Protein AF-A0A933IB24-F1 (afdb_monomer)

pLDDT: mean 70.35, std 18.36, range [33.91, 90.69]

Radius of gyration: 19.16 Å; Cα contacts (8 Å, |Δi|>4): 77; chains: 1; bounding box: 24×66×41 Å

Secondary structure (DSSP, 8-state):
-HHHHHHHHHHHS-HHHHHHHHHHHHHHHHHHTT----SS-PPPHHHHHHHHHHTTSS-HHHHHHHHHHHHTTTTTT----------S-----------------

Solvent-accessible surface area (backbone atoms only — not comparable to full-atom values): 6765 Å² total; per-residue (Å²): 109,80,66,57,59,54,49,47,37,58,74,65,42,56,67,71,54,32,48,40,53,52,55,36,46,54,47,46,35,31,50,76,69,74,46,83,81,75,93,70,93,70,57,49,71,68,56,49,37,54,48,33,39,74,70,67,59,33,52,73,68,55,32,52,52,52,49,53,45,52,74,69,54,66,52,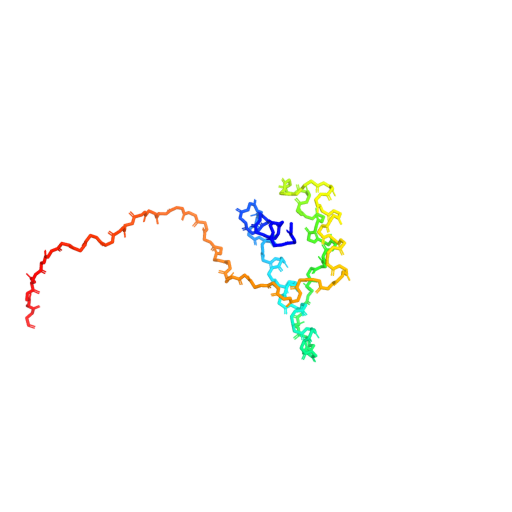53,79,67,84,76,77,86,80,74,85,64,87,76,91,81,81,93,75,81,83,74,93,67,89,77,94,76,86,87,134

Sequence (105 aa):
MPHEFLKRIIEQASDSLAESVYLRMLMDRRAARGQLHLRGTVPTWEDIVTRAVKEATLTREEATRLLAEARNGRFAGVTFGRVRASGRQAETRTPDRAGGRWHVP

Mean pr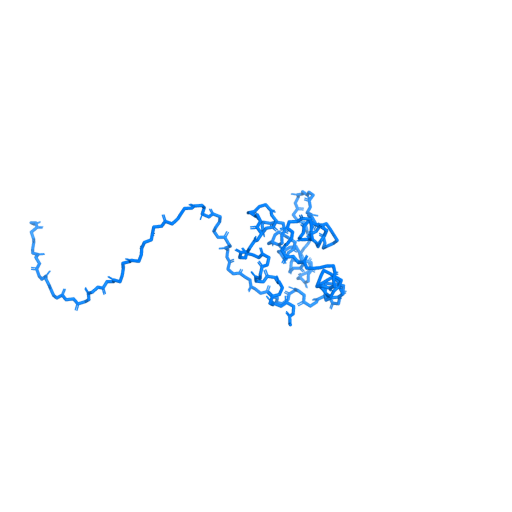edicted aligned error: 13.03 Å

Structure (mmCIF, N/CA/C/O backbone):
data_AF-A0A933IB24-F1
#
_entry.id   AF-A0A933IB24-F1
#
loop_
_atom_site.group_PDB
_atom_site.id
_atom_site.type_symbol
_atom_site.label_atom_id
_atom_site.label_alt_id
_atom_site.label_comp_id
_atom_site.label_asym_id
_atom_site.label_entity_id
_atom_site.label_seq_id
_atom_site.pdbx_PDB_ins_code
_atom_site.Cartn_x
_atom_site.Cartn_y
_atom_site.Cartn_z
_atom_site.occupancy
_atom_site.B_iso_or_equiv
_atom_site.auth_seq_id
_atom_site.auth_comp_id
_atom_site.auth_asym_id
_atom_site.auth_atom_id
_atom_site.pdbx_PDB_model_num
ATOM 1 N N . MET A 1 1 ? 11.098 3.799 9.970 1.00 60.81 1 MET A N 1
ATOM 2 C CA . MET A 1 1 ? 11.712 3.236 8.741 1.00 60.81 1 MET A CA 1
ATOM 3 C C . MET A 1 1 ? 10.612 2.653 7.845 1.00 60.81 1 MET A C 1
ATOM 5 O O . MET A 1 1 ? 9.696 2.057 8.394 1.00 60.81 1 MET A O 1
ATOM 9 N N . PRO A 1 2 ? 10.652 2.780 6.503 1.00 63.62 2 PRO A N 1
ATOM 10 C CA . PRO A 1 2 ? 9.578 2.329 5.595 1.00 63.62 2 PRO A CA 1
ATOM 11 C C . PRO A 1 2 ? 9.132 0.865 5.784 1.00 63.62 2 PRO A C 1
ATOM 13 O O . PRO A 1 2 ? 7.971 0.528 5.557 1.00 63.62 2 PRO A O 1
ATOM 16 N N . HIS A 1 3 ? 10.037 0.001 6.251 1.00 69.19 3 HIS A N 1
ATOM 17 C CA . HIS A 1 3 ? 9.749 -1.403 6.537 1.00 69.19 3 HIS A CA 1
ATOM 18 C C . HIS A 1 3 ? 8.812 -1.614 7.742 1.00 69.19 3 HIS A C 1
ATOM 20 O O . HIS A 1 3 ? 8.072 -2.592 7.755 1.00 69.19 3 HIS A O 1
ATOM 26 N N . GLU A 1 4 ? 8.814 -0.721 8.737 1.00 76.50 4 GLU A N 1
ATOM 27 C CA . GLU A 1 4 ? 8.008 -0.867 9.963 1.00 76.50 4 GLU A CA 1
ATOM 28 C C . GLU A 1 4 ? 6.524 -0.640 9.679 1.00 76.50 4 GLU A C 1
ATOM 30 O O . GLU A 1 4 ? 5.674 -1.388 10.156 1.00 76.50 4 GLU A O 1
ATOM 35 N N . PHE A 1 5 ? 6.216 0.352 8.840 1.00 73.88 5 PHE A N 1
ATOM 36 C CA . PHE A 1 5 ? 4.847 0.627 8.411 1.00 73.88 5 PHE A CA 1
ATOM 37 C C . PHE A 1 5 ? 4.291 -0.514 7.562 1.00 73.88 5 PHE A C 1
ATOM 39 O O . PHE A 1 5 ? 3.179 -0.971 7.800 1.00 73.88 5 PHE A O 1
ATOM 46 N N . LEU A 1 6 ? 5.082 -1.027 6.617 1.00 74.12 6 LEU A N 1
ATOM 47 C CA . LEU A 1 6 ? 4.667 -2.152 5.780 1.00 74.12 6 LEU A CA 1
ATOM 48 C C . LEU A 1 6 ? 4.470 -3.436 6.591 1.00 74.12 6 LEU A C 1
ATOM 50 O O . LEU A 1 6 ? 3.504 -4.155 6.353 1.00 74.12 6 LEU A O 1
ATOM 54 N N . LYS A 1 7 ? 5.327 -3.691 7.586 1.00 80.56 7 LYS A N 1
ATOM 55 C CA . LYS A 1 7 ? 5.156 -4.812 8.514 1.00 80.56 7 LYS A CA 1
ATOM 56 C C . LYS A 1 7 ? 3.855 -4.690 9.315 1.00 80.56 7 LYS A C 1
ATOM 58 O O . LYS A 1 7 ? 3.089 -5.645 9.344 1.00 80.56 7 LYS A O 1
ATOM 63 N N . ARG A 1 8 ? 3.558 -3.515 9.886 1.00 76.25 8 ARG A N 1
ATOM 64 C CA . ARG A 1 8 ? 2.294 -3.279 10.610 1.00 76.25 8 ARG A CA 1
ATOM 65 C C . ARG A 1 8 ? 1.069 -3.469 9.725 1.00 76.25 8 ARG A C 1
ATOM 67 O O . ARG A 1 8 ? 0.119 -4.103 10.162 1.00 76.25 8 ARG A O 1
ATOM 74 N N . ILE A 1 9 ? 1.097 -2.978 8.484 1.00 75.06 9 ILE A N 1
ATOM 75 C CA . ILE A 1 9 ? -0.008 -3.200 7.541 1.00 75.06 9 ILE A CA 1
ATOM 76 C C . ILE A 1 9 ? -0.186 -4.697 7.278 1.00 75.06 9 ILE A C 1
ATOM 78 O O . ILE A 1 9 ? -1.299 -5.190 7.328 1.00 75.06 9 ILE A O 1
ATOM 82 N N . ILE A 1 10 ? 0.896 -5.442 7.065 1.00 73.94 10 ILE A N 1
ATOM 83 C CA . ILE A 1 10 ? 0.818 -6.892 6.844 1.00 73.94 10 ILE A CA 1
ATOM 84 C C . ILE A 1 10 ? 0.274 -7.647 8.072 1.00 73.94 10 ILE A C 1
ATOM 86 O O . ILE A 1 10 ? -0.422 -8.641 7.903 1.00 73.94 10 ILE A O 1
ATOM 90 N N . GLU A 1 11 ? 0.589 -7.202 9.289 1.00 77.69 11 GLU A N 1
ATOM 91 C CA . GLU A 1 11 ? 0.205 -7.892 10.531 1.00 77.69 11 GLU A CA 1
ATOM 92 C C . GLU A 1 11 ? -1.187 -7.510 11.058 1.00 77.69 11 GLU A C 1
ATOM 94 O O . GLU A 1 11 ? -1.815 -8.314 11.744 1.00 77.69 11 GLU A O 1
ATOM 99 N N . GLN A 1 12 ? -1.654 -6.288 10.791 1.00 78.12 12 GLN A N 1
ATOM 100 C CA . GLN A 1 12 ? -2.849 -5.714 11.427 1.00 78.12 12 GLN A CA 1
ATOM 101 C C . GLN A 1 12 ? -3.968 -5.357 10.443 1.00 78.12 12 GLN A C 1
ATOM 103 O O . GLN A 1 12 ? -5.085 -5.085 10.881 1.00 78.12 12 GLN A O 1
ATOM 108 N N . ALA A 1 13 ? -3.691 -5.310 9.139 1.00 78.81 13 ALA A N 1
ATOM 109 C CA . ALA A 1 13 ? -4.716 -5.009 8.149 1.00 78.81 13 ALA A CA 1
ATOM 110 C C . ALA A 1 13 ? -5.568 -6.230 7.794 1.00 78.81 13 ALA A C 1
ATOM 112 O O . ALA A 1 13 ? -5.219 -7.373 8.087 1.00 78.81 13 ALA A O 1
ATOM 113 N N . SER A 1 14 ? -6.668 -5.985 7.081 1.00 82.81 14 SER A N 1
ATOM 114 C CA . SER A 1 14 ? -7.386 -7.057 6.400 1.00 82.81 14 SER A CA 1
ATOM 115 C C . SER A 1 14 ? -6.487 -7.795 5.397 1.00 82.81 14 SER A C 1
ATOM 117 O O . SER A 1 14 ? -5.612 -7.196 4.762 1.00 82.81 14 SER A O 1
ATOM 119 N N . ASP A 1 15 ? -6.777 -9.079 5.164 1.00 83.56 15 ASP A N 1
ATOM 120 C CA . ASP A 1 15 ? -6.094 -9.893 4.145 1.00 83.56 15 ASP A CA 1
ATOM 121 C C . ASP A 1 15 ? -6.096 -9.202 2.767 1.00 83.56 15 ASP A C 1
ATOM 123 O O . ASP A 1 15 ? -5.104 -9.232 2.040 1.00 83.56 15 ASP A O 1
ATOM 127 N N . SER A 1 16 ? -7.185 -8.496 2.436 1.00 85.31 16 SER A N 1
ATOM 128 C CA . SER A 1 16 ? -7.330 -7.770 1.168 1.00 85.31 16 SER A CA 1
ATOM 129 C C . SER A 1 16 ? -6.389 -6.564 1.034 1.00 85.31 16 SER A C 1
ATOM 131 O O . SER A 1 16 ? -5.927 -6.238 -0.066 1.00 85.31 16 SER A O 1
ATOM 133 N N . LEU A 1 17 ? -6.083 -5.885 2.144 1.00 86.00 17 LEU A N 1
ATOM 134 C CA . LEU A 1 17 ? -5.144 -4.768 2.169 1.00 86.00 17 LEU A CA 1
ATOM 135 C C . LEU A 1 17 ? -3.697 -5.284 2.171 1.00 86.00 17 LEU A C 1
ATOM 137 O O . LEU A 1 17 ? -2.866 -4.756 1.430 1.00 86.00 17 LEU A O 1
ATOM 141 N N . ALA A 1 18 ? -3.412 -6.367 2.897 1.00 85.00 18 ALA A N 1
ATOM 142 C CA . ALA A 1 18 ? -2.116 -7.043 2.837 1.00 85.00 18 ALA A CA 1
ATOM 143 C C . ALA A 1 18 ? -1.797 -7.557 1.416 1.00 85.00 18 ALA A C 1
ATOM 145 O O . ALA A 1 18 ? -0.686 -7.360 0.914 1.00 85.00 18 ALA A O 1
ATOM 146 N N . GLU A 1 19 ? -2.780 -8.140 0.723 1.00 85.88 19 GLU A N 1
ATOM 147 C CA . GLU A 1 19 ? -2.654 -8.557 -0.678 1.00 85.88 19 GLU A CA 1
ATOM 148 C C . GLU A 1 19 ? -2.387 -7.364 -1.610 1.00 85.88 19 GLU A C 1
ATOM 150 O O . GLU A 1 19 ? -1.492 -7.424 -2.456 1.00 85.88 19 GLU A O 1
ATOM 155 N N . SER A 1 20 ? -3.100 -6.250 -1.413 1.00 87.94 20 SER A N 1
ATOM 156 C CA . SER A 1 20 ? -2.908 -5.017 -2.190 1.00 87.94 20 SER A CA 1
ATOM 157 C C . SER A 1 20 ? -1.474 -4.485 -2.072 1.00 87.94 20 SER A C 1
ATOM 159 O O . SER A 1 20 ? -0.849 -4.152 -3.082 1.00 87.94 20 SER A O 1
ATOM 161 N N . VAL A 1 21 ? -0.921 -4.467 -0.852 1.00 86.62 21 VAL A N 1
ATOM 162 C CA . VAL A 1 21 ? 0.481 -4.099 -0.593 1.00 86.62 21 VAL A CA 1
ATOM 163 C C . VAL A 1 21 ? 1.436 -5.051 -1.307 1.00 86.62 21 VAL A C 1
ATOM 165 O O . VAL A 1 21 ? 2.352 -4.606 -2.001 1.00 86.62 21 VAL A O 1
ATOM 168 N N . TYR A 1 22 ? 1.219 -6.361 -1.179 1.00 84.12 22 TYR A N 1
ATOM 169 C CA . TYR A 1 22 ? 2.076 -7.365 -1.804 1.00 84.12 22 TYR A CA 1
ATOM 170 C C . TYR A 1 22 ? 2.113 -7.230 -3.334 1.00 84.12 22 TYR A C 1
ATOM 172 O O . TYR A 1 22 ? 3.196 -7.205 -3.929 1.00 84.12 22 TYR A O 1
ATOM 180 N N . LEU A 1 23 ? 0.946 -7.105 -3.974 1.00 85.25 23 LEU A N 1
ATOM 181 C CA . LEU A 1 23 ? 0.836 -6.942 -5.425 1.00 85.25 23 LEU A CA 1
ATOM 182 C C . LEU A 1 23 ? 1.530 -5.666 -5.900 1.00 85.25 23 LEU A C 1
ATOM 184 O O . LEU A 1 23 ? 2.254 -5.697 -6.901 1.00 85.25 23 LEU A O 1
ATOM 188 N N . ARG A 1 24 ? 1.369 -4.560 -5.164 1.00 87.31 24 ARG A N 1
ATOM 189 C CA . ARG A 1 24 ? 2.021 -3.300 -5.516 1.00 87.31 24 ARG A CA 1
ATOM 190 C C . ARG A 1 24 ? 3.540 -3.389 -5.412 1.00 87.31 24 ARG A C 1
ATOM 192 O O . ARG A 1 24 ? 4.241 -3.01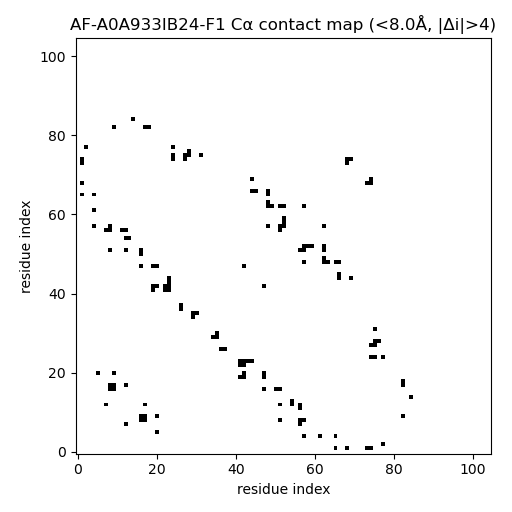1 -6.347 1.00 87.31 24 ARG A O 1
ATOM 199 N N . MET A 1 25 ? 4.059 -3.973 -4.337 1.00 84.06 25 MET A N 1
ATOM 200 C CA . MET A 1 25 ? 5.498 -4.186 -4.183 1.00 84.06 25 MET A CA 1
ATOM 201 C C . MET A 1 25 ? 6.080 -5.101 -5.262 1.00 84.06 25 MET A C 1
ATOM 203 O O . MET A 1 25 ? 7.182 -4.864 -5.759 1.00 84.06 25 MET A O 1
ATOM 207 N N . LEU A 1 26 ? 5.353 -6.155 -5.640 1.00 83.81 26 LEU A N 1
ATOM 208 C CA . LEU A 1 26 ? 5.759 -7.031 -6.734 1.00 83.81 26 LEU A CA 1
ATOM 209 C C . LEU A 1 26 ? 5.834 -6.264 -8.061 1.00 83.81 26 LEU A C 1
ATOM 211 O O . LEU A 1 26 ? 6.760 -6.498 -8.840 1.00 83.81 26 LEU A O 1
ATOM 215 N N . MET A 1 27 ? 4.900 -5.340 -8.303 1.00 83.81 27 MET A N 1
ATOM 216 C CA . MET A 1 27 ? 4.944 -4.468 -9.475 1.00 83.81 27 MET A CA 1
ATOM 217 C C . MET A 1 27 ? 6.123 -3.513 -9.462 1.00 83.81 27 MET A C 1
ATOM 219 O O . MET A 1 27 ? 6.851 -3.472 -10.450 1.00 83.81 27 MET A O 1
ATOM 223 N N . ASP A 1 28 ? 6.367 -2.821 -8.353 1.00 82.44 28 ASP A N 1
ATOM 224 C CA . ASP A 1 28 ? 7.485 -1.881 -8.250 1.00 82.44 28 ASP A CA 1
ATOM 225 C C . ASP A 1 28 ? 8.833 -2.591 -8.479 1.00 82.44 28 ASP A C 1
ATOM 227 O O . ASP A 1 28 ? 9.699 -2.077 -9.186 1.00 82.44 28 ASP A O 1
ATOM 231 N N . ARG A 1 29 ? 8.999 -3.824 -7.973 1.00 81.38 29 ARG A N 1
ATOM 232 C CA . ARG A 1 29 ? 10.203 -4.638 -8.232 1.00 81.38 29 ARG A CA 1
ATOM 233 C C . ARG A 1 29 ? 10.360 -5.029 -9.696 1.00 81.38 29 ARG A C 1
ATOM 235 O O . ARG A 1 29 ? 11.478 -5.049 -10.205 1.00 81.38 29 ARG A O 1
ATOM 242 N N . ARG A 1 30 ? 9.266 -5.399 -10.363 1.00 81.94 30 ARG A N 1
ATOM 243 C CA . ARG A 1 30 ? 9.297 -5.754 -11.788 1.00 81.94 30 ARG A CA 1
ATOM 244 C C . ARG A 1 30 ? 9.604 -4.528 -12.641 1.00 81.94 30 ARG A C 1
ATOM 246 O O . ARG A 1 30 ? 10.499 -4.601 -13.477 1.00 81.94 30 ARG A O 1
ATOM 253 N N . ALA A 1 31 ? 8.967 -3.396 -12.345 1.00 80.38 31 ALA A N 1
ATOM 254 C CA . ALA A 1 31 ? 9.243 -2.116 -12.986 1.00 80.38 31 ALA A CA 1
ATOM 255 C C . ALA A 1 31 ? 10.716 -1.703 -12.819 1.00 80.38 31 ALA A C 1
ATOM 257 O O . ALA A 1 31 ? 11.368 -1.372 -13.804 1.00 80.38 31 ALA A O 1
ATOM 258 N N . ALA A 1 32 ? 11.280 -1.831 -11.611 1.00 81.31 32 ALA A N 1
ATOM 259 C CA . ALA A 1 32 ? 12.697 -1.561 -11.352 1.00 81.31 32 ALA A CA 1
ATOM 260 C C . ALA A 1 32 ? 13.655 -2.477 -12.141 1.00 81.31 32 ALA A C 1
ATOM 262 O O . ALA A 1 32 ? 14.789 -2.099 -12.414 1.00 81.31 32 ALA A O 1
ATOM 263 N N . ARG A 1 33 ? 13.205 -3.677 -12.529 1.00 83.69 33 ARG A N 1
ATOM 264 C CA . ARG A 1 33 ? 13.949 -4.624 -13.380 1.00 83.69 33 ARG A CA 1
ATOM 265 C C . ARG A 1 33 ? 13.662 -4.451 -14.876 1.00 83.69 33 ARG A C 1
ATOM 267 O O . ARG A 1 33 ? 14.061 -5.305 -15.662 1.00 83.69 33 ARG A O 1
ATOM 274 N N . GLY A 1 34 ? 12.936 -3.404 -15.275 1.00 81.75 34 GLY A N 1
ATOM 275 C CA . GLY A 1 34 ? 12.526 -3.180 -16.666 1.00 81.75 34 GLY A CA 1
ATOM 276 C C . GLY A 1 34 ? 11.497 -4.194 -17.186 1.00 81.75 34 GLY A C 1
ATOM 277 O O . GLY A 1 34 ? 11.268 -4.285 -18.387 1.00 81.75 34 GLY A O 1
ATOM 278 N N . GLN A 1 35 ? 10.874 -4.973 -16.298 1.00 79.88 35 GLN A N 1
ATOM 279 C CA . GLN A 1 35 ? 9.862 -5.967 -16.641 1.00 79.88 35 GLN A CA 1
ATOM 280 C C . GLN A 1 35 ? 8.477 -5.340 -16.475 1.00 79.88 35 GLN A C 1
ATOM 282 O O . GLN A 1 35 ? 8.010 -5.141 -15.354 1.00 79.88 35 GLN A O 1
ATOM 287 N N . LEU A 1 36 ? 7.800 -5.026 -17.580 1.00 70.69 36 LEU A N 1
ATOM 288 C CA . LEU A 1 36 ? 6.436 -4.498 -17.536 1.00 70.69 36 LEU A CA 1
ATOM 289 C C . LEU A 1 36 ? 5.378 -5.595 -17.730 1.00 70.69 36 LEU A C 1
ATOM 291 O O . LEU A 1 36 ? 5.497 -6.446 -18.611 1.00 70.69 36 LEU A O 1
ATOM 295 N N . HIS A 1 37 ? 4.315 -5.455 -16.924 1.00 57.34 37 HIS A N 1
ATOM 296 C CA . HIS A 1 37 ? 2.978 -6.070 -16.969 1.00 57.34 37 HIS A CA 1
ATOM 297 C C . HIS A 1 37 ? 2.707 -7.278 -16.046 1.00 57.34 37 HIS A C 1
ATOM 299 O O . HIS A 1 37 ? 3.039 -8.427 -16.332 1.00 57.34 37 HIS A O 1
ATOM 305 N N . LEU A 1 38 ? 1.963 -7.026 -14.962 1.00 55.66 38 LEU A N 1
ATOM 306 C CA . LEU A 1 38 ? 0.863 -7.912 -14.569 1.00 55.66 38 LEU A CA 1
ATOM 307 C C . LEU A 1 38 ? -0.374 -7.429 -15.338 1.00 55.66 38 LEU A C 1
ATOM 309 O O . LEU A 1 38 ? -0.631 -6.229 -15.388 1.00 55.66 38 LEU A O 1
ATOM 313 N N . ARG A 1 39 ? -1.132 -8.340 -15.956 1.00 57.91 39 ARG A N 1
ATOM 314 C CA . ARG A 1 39 ? -2.473 -8.012 -16.459 1.00 57.91 39 ARG A CA 1
ATOM 315 C C . ARG A 1 39 ? -3.401 -7.848 -15.253 1.00 57.91 39 ARG A C 1
ATOM 317 O O . ARG A 1 39 ? -3.570 -8.805 -14.504 1.00 57.91 39 ARG A O 1
ATOM 324 N N . GLY A 1 40 ? -3.982 -6.662 -15.076 1.00 63.84 40 GLY A N 1
ATOM 325 C CA . GLY A 1 40 ? -4.971 -6.377 -14.031 1.00 63.84 40 GLY A CA 1
ATOM 326 C C . GLY A 1 40 ? -4.814 -4.989 -13.408 1.00 63.84 40 GLY A C 1
ATOM 327 O O . GLY A 1 40 ? -3.768 -4.352 -13.531 1.00 63.84 40 GLY A O 1
ATOM 328 N N . THR A 1 41 ? -5.864 -4.524 -12.733 1.00 75.81 41 THR A N 1
ATOM 329 C CA . THR A 1 41 ? -5.860 -3.266 -11.979 1.00 75.81 41 THR A CA 1
ATOM 330 C C . THR A 1 41 ? -5.085 -3.475 -10.679 1.00 75.81 41 THR A C 1
ATOM 332 O O . THR A 1 41 ? -5.594 -4.085 -9.742 1.00 75.81 41 THR A O 1
ATOM 335 N N . VAL A 1 42 ? -3.830 -3.023 -10.625 1.00 80.00 42 VAL A N 1
ATOM 336 C CA . VAL A 1 42 ? -3.029 -3.082 -9.394 1.00 80.00 42 VAL A CA 1
ATOM 337 C C . VAL A 1 42 ? -3.287 -1.817 -8.572 1.00 80.00 42 VAL A C 1
ATOM 339 O O . VAL A 1 42 ? -3.173 -0.725 -9.133 1.00 80.00 42 VAL A O 1
ATOM 342 N N . PRO A 1 43 ? -3.592 -1.930 -7.265 1.00 85.25 43 PRO A N 1
ATOM 343 C CA . PRO A 1 43 ? -3.792 -0.774 -6.396 1.00 85.25 43 PRO A CA 1
ATOM 344 C C . PRO A 1 43 ? -2.601 0.187 -6.425 1.00 85.25 43 PRO A C 1
ATOM 346 O O . PRO A 1 43 ? -1.437 -0.232 -6.468 1.00 85.25 43 PRO A O 1
ATOM 349 N N . THR A 1 44 ? -2.876 1.488 -6.396 1.00 88.31 44 THR A N 1
ATOM 350 C CA . THR A 1 44 ? -1.830 2.504 -6.237 1.00 88.31 44 THR A CA 1
ATOM 351 C C . THR A 1 44 ? -1.363 2.595 -4.785 1.00 88.31 44 THR A C 1
ATOM 353 O O . THR A 1 44 ? -2.033 2.113 -3.868 1.00 88.31 44 THR A O 1
ATOM 356 N N . TRP A 1 45 ? -0.204 3.219 -4.551 1.00 87.56 45 TRP A N 1
ATOM 357 C CA . TRP A 1 45 ? 0.232 3.506 -3.182 1.00 87.56 45 TRP A CA 1
ATOM 358 C C . TRP A 1 45 ? -0.747 4.450 -2.476 1.00 87.56 45 TRP A C 1
ATOM 360 O O . TRP A 1 45 ? -1.000 4.262 -1.289 1.00 87.56 45 TRP A O 1
ATOM 370 N N . GLU A 1 46 ? -1.352 5.390 -3.207 1.00 89.00 46 GLU A N 1
ATOM 371 C CA . GLU A 1 46 ? -2.439 6.255 -2.748 1.00 89.00 46 GLU A CA 1
ATOM 372 C C . GLU A 1 46 ? -3.679 5.457 -2.293 1.00 89.00 46 GLU A C 1
ATOM 374 O O . GLU A 1 46 ? -4.219 5.716 -1.212 1.00 89.00 46 GLU A O 1
ATOM 379 N N . ASP A 1 47 ? -4.104 4.447 -3.060 1.00 90.19 47 ASP A N 1
ATOM 380 C CA . ASP A 1 47 ? -5.239 3.587 -2.689 1.00 90.19 47 ASP A CA 1
ATOM 381 C C . ASP A 1 47 ? -4.944 2.788 -1.414 1.00 90.19 47 ASP A C 1
ATOM 383 O O . ASP A 1 47 ? -5.787 2.682 -0.517 1.00 90.19 47 ASP A O 1
ATOM 387 N N . ILE A 1 48 ? -3.723 2.255 -1.318 1.00 89.50 48 ILE A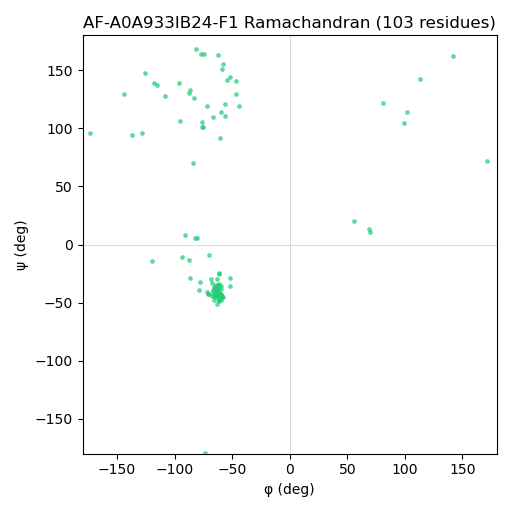 N 1
ATOM 388 C CA . ILE A 1 48 ? -3.251 1.459 -0.182 1.00 89.50 48 ILE A CA 1
ATOM 389 C C . ILE A 1 48 ? -3.227 2.298 1.097 1.00 89.50 48 ILE A C 1
ATOM 391 O O . ILE A 1 48 ? -3.804 1.881 2.100 1.00 89.50 48 ILE A O 1
ATOM 395 N N . VAL A 1 49 ? -2.608 3.486 1.083 1.00 90.06 49 VAL A N 1
ATOM 396 C CA . VAL A 1 49 ? -2.556 4.347 2.281 1.00 90.06 49 VAL A CA 1
ATOM 397 C C . VAL A 1 49 ? -3.948 4.822 2.688 1.00 90.06 49 VAL A C 1
ATOM 399 O O . VAL A 1 49 ? -4.258 4.871 3.876 1.00 90.06 49 VAL A O 1
ATOM 402 N N . THR A 1 50 ? -4.819 5.104 1.715 1.00 90.69 50 THR A N 1
ATOM 403 C CA . THR A 1 50 ? -6.206 5.503 1.979 1.00 90.69 50 THR A CA 1
ATOM 404 C C . THR A 1 50 ? -6.980 4.386 2.672 1.00 90.69 50 THR A C 1
ATOM 406 O O . THR A 1 50 ? -7.692 4.646 3.644 1.00 90.69 50 THR A O 1
ATOM 409 N N . ARG A 1 51 ? -6.837 3.135 2.214 1.00 89.62 51 ARG A N 1
ATOM 410 C CA . ARG A 1 51 ? -7.445 1.972 2.879 1.00 89.62 51 ARG A CA 1
ATOM 411 C C . ARG A 1 51 ? -6.832 1.714 4.252 1.00 89.62 51 ARG A C 1
ATOM 413 O O . ARG A 1 51 ? -7.585 1.495 5.189 1.00 89.62 51 ARG A O 1
ATOM 420 N N . ALA A 1 52 ? -5.516 1.838 4.405 1.00 87.94 52 ALA A N 1
ATOM 421 C CA . ALA A 1 52 ? -4.844 1.645 5.691 1.00 87.94 52 ALA A CA 1
ATOM 422 C C . ALA A 1 52 ? -5.298 2.646 6.769 1.00 87.94 52 ALA A C 1
ATOM 424 O O . ALA A 1 52 ? -5.409 2.279 7.936 1.00 87.94 52 ALA A O 1
ATOM 425 N N . VAL A 1 53 ? -5.613 3.889 6.387 1.00 90.62 53 VAL A N 1
ATOM 426 C CA . VAL A 1 53 ? -6.229 4.869 7.299 1.00 90.62 53 VAL A CA 1
ATOM 427 C C . VAL A 1 53 ? -7.682 4.505 7.608 1.00 90.62 53 VAL A C 1
ATOM 429 O O . VAL A 1 53 ? -8.101 4.599 8.759 1.00 90.62 53 VAL A O 1
ATOM 432 N N . LYS A 1 54 ? -8.461 4.075 6.605 1.00 90.31 54 LYS A N 1
ATOM 433 C CA . LYS A 1 54 ? -9.861 3.648 6.800 1.00 90.31 54 LYS A CA 1
ATOM 434 C C . LYS A 1 54 ? -9.982 2.426 7.715 1.00 90.31 54 LYS A C 1
ATOM 436 O O . LYS A 1 54 ? -10.918 2.360 8.499 1.00 90.31 54 LYS A O 1
ATOM 441 N N . GLU A 1 55 ? -9.036 1.495 7.629 1.00 89.06 55 GLU A N 1
ATOM 442 C CA . GLU A 1 55 ? -8.947 0.298 8.478 1.00 89.06 55 GLU A CA 1
ATOM 443 C C . GLU A 1 55 ? -8.285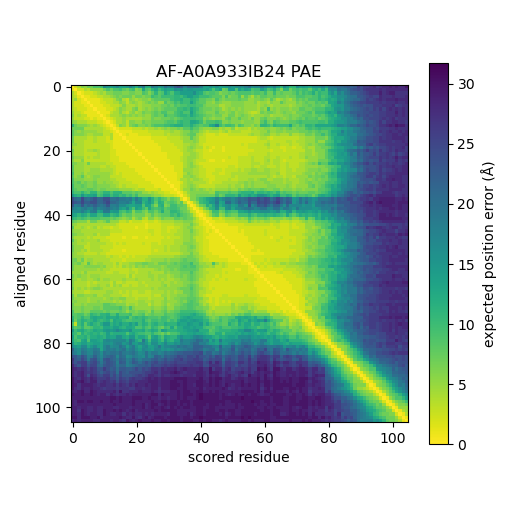 0.584 9.842 1.00 89.06 55 GLU A C 1
ATOM 445 O O . GLU A 1 55 ? -8.055 -0.340 10.616 1.00 89.06 55 GLU A O 1
ATOM 450 N N . ALA A 1 56 ? -7.977 1.852 10.153 1.00 86.56 56 ALA A N 1
ATOM 451 C CA . ALA A 1 56 ? -7.295 2.285 11.379 1.00 86.56 56 ALA A CA 1
ATOM 452 C C . ALA A 1 56 ? -5.933 1.601 11.629 1.00 86.56 56 ALA A C 1
ATOM 454 O O . ALA A 1 56 ? -5.416 1.608 12.745 1.00 86.56 56 ALA A O 1
ATOM 455 N N . THR A 1 57 ? -5.320 1.043 10.583 1.00 84.38 57 THR A N 1
ATOM 456 C CA . THR A 1 57 ? -4.001 0.404 10.646 1.00 84.38 57 THR A CA 1
ATOM 457 C C . THR A 1 57 ? -2.871 1.435 10.675 1.00 84.38 57 THR A C 1
ATOM 459 O O . THR A 1 57 ? -1.833 1.207 11.300 1.00 84.38 57 THR A O 1
ATOM 462 N N . LEU A 1 58 ? -3.082 2.581 10.016 1.00 85.81 58 LEU A N 1
ATOM 463 C CA . LEU A 1 58 ? -2.182 3.735 10.017 1.00 85.81 58 LEU A CA 1
ATOM 464 C C . LEU A 1 58 ? -2.910 5.012 10.437 1.00 85.81 58 LEU A C 1
ATOM 466 O O . LEU A 1 58 ? -4.068 5.234 10.078 1.00 85.81 58 LEU A O 1
ATOM 470 N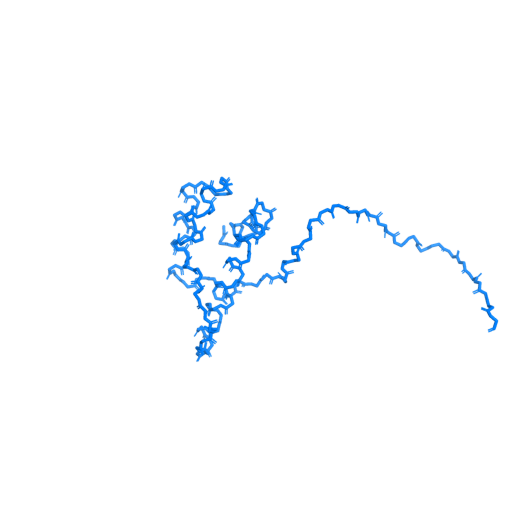 N . THR A 1 59 ? -2.193 5.915 11.100 1.00 89.25 59 THR A N 1
ATOM 471 C CA . THR A 1 59 ? -2.642 7.305 11.243 1.00 89.25 59 THR A CA 1
ATOM 472 C C . THR A 1 59 ? -2.465 8.072 9.927 1.00 89.25 59 THR A C 1
ATOM 474 O O . THR A 1 59 ? -1.721 7.666 9.030 1.00 89.25 59 THR A O 1
ATOM 477 N N . ARG A 1 60 ? -3.116 9.236 9.796 1.00 86.25 60 ARG A N 1
ATOM 478 C CA . ARG A 1 60 ? -2.945 10.112 8.616 1.00 86.25 60 ARG A CA 1
ATOM 479 C C . ARG A 1 60 ? -1.493 10.570 8.425 1.00 86.25 60 ARG A C 1
ATOM 481 O O . ARG A 1 60 ? -1.022 10.696 7.295 1.00 86.25 60 ARG A O 1
ATOM 488 N N . GLU A 1 61 ? -0.781 10.803 9.521 1.00 87.81 61 GLU A N 1
ATOM 489 C CA . GLU A 1 61 ? 0.623 11.222 9.507 1.00 87.81 61 GLU A CA 1
ATOM 490 C C . GLU A 1 61 ? 1.534 10.079 9.049 1.00 87.81 61 GLU A C 1
ATOM 492 O O . GLU A 1 61 ? 2.419 10.283 8.217 1.00 87.81 61 GLU A O 1
ATOM 497 N N . GLU A 1 62 ? 1.279 8.859 9.529 1.00 86.31 62 GLU A N 1
ATOM 498 C CA . GLU A 1 62 ? 1.984 7.652 9.091 1.00 86.31 62 GLU A CA 1
ATOM 499 C C . GLU A 1 62 ? 1.730 7.363 7.606 1.00 86.31 62 GLU A C 1
ATOM 501 O O . GLU A 1 62 ? 2.671 7.093 6.862 1.00 86.31 62 GLU A O 1
ATOM 506 N N . ALA A 1 63 ? 0.484 7.503 7.149 1.00 86.44 63 ALA A N 1
ATOM 507 C CA . ALA A 1 63 ? 0.105 7.364 5.746 1.00 86.44 63 ALA A CA 1
ATOM 508 C C . ALA A 1 63 ? 0.829 8.373 4.841 1.00 86.44 63 ALA A C 1
ATOM 510 O O . ALA A 1 63 ? 1.352 8.004 3.790 1.00 86.44 63 ALA A O 1
ATOM 511 N N . THR A 1 64 ? 0.926 9.633 5.274 1.00 86.69 64 THR A N 1
ATOM 512 C CA . THR A 1 64 ? 1.656 10.680 4.539 1.00 86.69 64 THR A CA 1
ATOM 513 C C . THR A 1 64 ? 3.148 10.354 4.442 1.00 86.69 64 THR A C 1
ATOM 515 O O . THR A 1 64 ? 3.742 10.482 3.369 1.00 86.69 64 THR A O 1
ATOM 518 N N . ARG A 1 65 ? 3.757 9.872 5.535 1.00 86.38 65 ARG A N 1
ATOM 519 C CA . ARG A 1 65 ? 5.163 9.437 5.538 1.00 86.38 65 ARG A CA 1
ATOM 520 C C . ARG A 1 65 ? 5.383 8.232 4.625 1.00 86.38 65 ARG A C 1
ATOM 522 O O . ARG A 1 65 ? 6.332 8.236 3.847 1.00 86.38 65 ARG A O 1
ATOM 529 N N . LEU A 1 66 ? 4.500 7.231 4.673 1.00 83.88 66 LEU A N 1
ATOM 530 C CA . LEU A 1 66 ? 4.587 6.052 3.808 1.00 83.88 66 LEU A CA 1
ATOM 531 C C . LEU A 1 66 ? 4.483 6.438 2.325 1.00 83.88 66 LEU A C 1
ATOM 533 O O . LEU A 1 66 ? 5.259 5.945 1.507 1.00 83.88 66 LEU A O 1
ATOM 537 N N . LEU A 1 67 ? 3.581 7.361 1.984 1.00 84.81 67 LEU A N 1
ATOM 538 C CA . LEU A 1 67 ? 3.414 7.842 0.614 1.00 84.81 67 LEU A CA 1
ATOM 539 C C . LEU A 1 67 ? 4.639 8.626 0.115 1.00 84.81 67 LEU A C 1
ATOM 541 O O . LEU A 1 67 ? 5.048 8.468 -1.035 1.00 84.81 67 LEU A O 1
ATOM 545 N N . ALA A 1 68 ? 5.260 9.438 0.975 1.00 84.44 68 ALA A N 1
ATOM 546 C CA . ALA A 1 68 ? 6.502 10.134 0.642 1.00 84.44 68 ALA A CA 1
ATOM 547 C C . ALA A 1 68 ? 7.648 9.146 0.350 1.00 84.44 68 ALA A C 1
ATOM 549 O O . ALA A 1 68 ? 8.379 9.306 -0.626 1.00 84.44 68 ALA A O 1
ATOM 550 N N . GLU A 1 69 ? 7.772 8.082 1.145 1.00 81.88 69 GLU A N 1
ATOM 551 C CA . GLU A 1 69 ? 8.757 7.015 0.923 1.00 81.88 69 GLU A CA 1
ATOM 552 C C . GLU A 1 69 ? 8.485 6.225 -0.375 1.00 81.88 69 GLU A C 1
ATOM 554 O O . GLU A 1 69 ? 9.432 5.891 -1.094 1.00 81.88 69 GLU A O 1
ATOM 559 N N . ALA A 1 70 ? 7.210 5.994 -0.727 1.00 80.06 70 ALA A N 1
ATOM 560 C CA . ALA A 1 70 ? 6.816 5.348 -1.989 1.00 80.06 70 ALA A CA 1
ATOM 561 C C . ALA A 1 70 ? 7.270 6.143 -3.205 1.00 80.06 70 ALA A C 1
ATOM 563 O O . ALA A 1 70 ? 7.855 5.58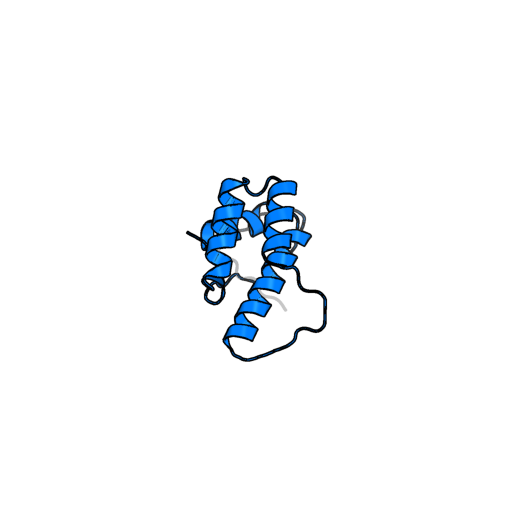5 -4.134 1.00 80.06 70 ALA A O 1
ATOM 564 N N . ARG A 1 71 ? 7.029 7.455 -3.183 1.00 77.00 71 ARG A N 1
ATOM 565 C CA . ARG A 1 71 ? 7.407 8.361 -4.274 1.00 77.00 71 ARG A CA 1
ATOM 566 C C . ARG A 1 71 ? 8.915 8.425 -4.483 1.00 77.00 71 ARG A C 1
ATOM 568 O O . ARG A 1 71 ? 9.365 8.571 -5.611 1.00 77.00 71 ARG A O 1
ATOM 575 N N . ASN A 1 72 ? 9.687 8.224 -3.418 1.00 76.88 72 ASN A N 1
ATOM 576 C CA . ASN A 1 72 ? 11.147 8.169 -3.468 1.00 76.88 72 ASN A CA 1
ATOM 577 C C . ASN A 1 72 ? 11.697 6.804 -3.932 1.00 76.88 72 ASN A C 1
ATOM 579 O O . ASN A 1 72 ? 12.905 6.581 -3.864 1.00 76.88 72 ASN A O 1
ATOM 583 N N . GLY A 1 73 ? 10.841 5.865 -4.354 1.00 66.06 73 GLY A N 1
ATOM 584 C CA . GLY A 1 73 ? 11.253 4.568 -4.899 1.00 66.06 73 GLY A CA 1
ATOM 585 C C . GLY A 1 73 ? 11.865 3.607 -3.874 1.00 66.06 73 GLY A C 1
ATOM 586 O O . GLY A 1 73 ? 12.398 2.561 -4.248 1.00 66.06 73 GLY A O 1
ATOM 587 N N . ARG A 1 74 ? 11.778 3.910 -2.569 1.00 67.88 74 ARG A N 1
ATOM 588 C CA . ARG A 1 74 ? 12.468 3.135 -1.520 1.00 67.88 74 ARG A CA 1
ATOM 589 C C . ARG A 1 74 ? 11.891 1.733 -1.294 1.00 67.88 74 ARG A C 1
ATOM 591 O O . ARG A 1 74 ? 12.507 0.924 -0.604 1.00 67.88 74 ARG A O 1
ATOM 598 N N . PHE A 1 75 ? 10.748 1.405 -1.898 1.00 66.19 75 PHE A N 1
ATOM 599 C CA . PHE A 1 75 ? 10.100 0.096 -1.753 1.00 66.19 75 PHE A CA 1
ATOM 600 C C . PHE A 1 75 ? 10.575 -0.974 -2.738 1.00 66.19 75 PHE A C 1
ATOM 602 O O . PHE A 1 75 ? 10.355 -2.160 -2.483 1.00 66.19 75 PHE A O 1
ATOM 609 N N . ALA A 1 76 ? 11.299 -0.603 -3.799 1.00 59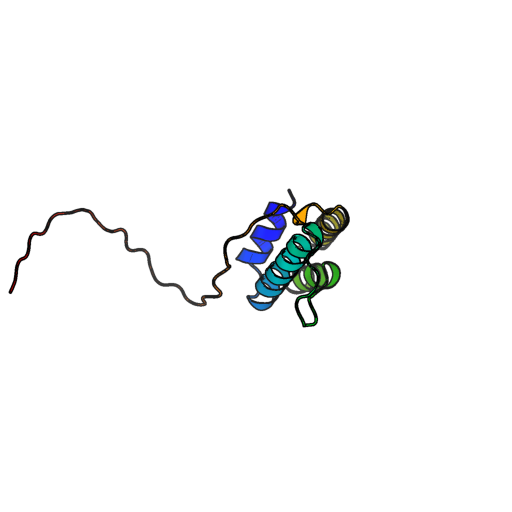.84 76 ALA A N 1
ATOM 610 C CA . ALA A 1 76 ? 11.822 -1.565 -4.772 1.00 59.84 76 ALA A CA 1
ATOM 611 C C . ALA A 1 76 ? 12.805 -2.583 -4.151 1.00 59.84 76 ALA A C 1
ATOM 613 O O . ALA A 1 76 ? 12.942 -3.697 -4.652 1.00 59.84 76 ALA A O 1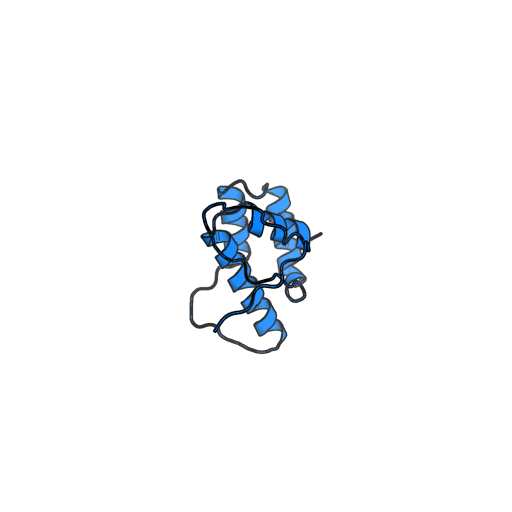
ATOM 614 N N . GLY A 1 77 ? 13.461 -2.235 -3.037 1.00 56.28 77 GLY A N 1
ATOM 615 C CA . GLY A 1 77 ? 14.396 -3.115 -2.326 1.00 56.28 77 GLY A CA 1
ATOM 616 C C . GLY A 1 77 ? 13.788 -3.935 -1.183 1.00 56.28 77 GLY A C 1
ATOM 617 O O . GLY A 1 77 ? 14.442 -4.836 -0.664 1.00 56.28 77 GLY A O 1
ATOM 618 N N . VAL A 1 78 ? 12.551 -3.652 -0.764 1.00 60.00 78 VAL A N 1
ATOM 619 C CA . VAL A 1 78 ? 11.972 -4.282 0.432 1.00 60.00 78 VAL A CA 1
ATOM 620 C C . VAL A 1 78 ? 11.402 -5.652 0.068 1.00 60.00 78 VAL A C 1
ATOM 622 O O . VAL A 1 78 ? 10.579 -5.760 -0.842 1.00 60.00 78 VAL A O 1
ATOM 625 N N . THR A 1 79 ? 11.819 -6.704 0.777 1.00 54.06 79 THR A N 1
ATOM 626 C CA . THR A 1 79 ? 11.329 -8.080 0.609 1.00 54.06 79 THR A CA 1
ATOM 627 C C . THR A 1 79 ? 10.463 -8.496 1.794 1.00 54.06 79 THR A C 1
ATOM 629 O O . THR A 1 79 ? 10.869 -8.383 2.942 1.00 54.06 79 THR A O 1
ATOM 632 N N . PHE A 1 80 ? 9.261 -8.993 1.506 1.00 54.09 80 PHE A N 1
ATOM 633 C CA . PHE A 1 80 ? 8.421 -9.692 2.477 1.00 54.09 80 PHE A CA 1
ATOM 634 C C . PHE A 1 80 ? 8.223 -11.119 1.985 1.00 54.09 80 PHE A C 1
ATOM 636 O O . PHE A 1 80 ? 8.043 -11.343 0.781 1.00 54.09 80 PHE A O 1
ATOM 643 N N . GLY A 1 81 ? 8.278 -12.078 2.910 1.00 47.53 81 GLY A N 1
ATOM 644 C CA . GLY A 1 81 ? 7.826 -13.440 2.647 1.00 47.53 81 GLY A CA 1
ATOM 645 C C . GLY A 1 81 ? 6.359 -13.435 2.214 1.00 47.53 81 GLY A C 1
ATOM 646 O O . GLY A 1 81 ? 5.619 -12.498 2.511 1.00 47.53 81 GLY A O 1
ATOM 647 N N . ARG A 1 82 ? 5.938 -14.461 1.469 1.00 45.41 82 ARG A N 1
ATOM 648 C CA . ARG A 1 82 ? 4.543 -14.623 1.038 1.00 45.41 82 ARG A CA 1
ATOM 649 C C . ARG A 1 82 ? 3.654 -14.619 2.290 1.00 45.41 82 ARG A C 1
ATOM 651 O O . ARG A 1 82 ? 3.739 -15.548 3.089 1.00 45.41 82 ARG A O 1
ATOM 658 N N . VAL A 1 83 ? 2.854 -13.569 2.471 1.00 48.38 83 VAL A N 1
ATOM 659 C CA . VAL A 1 83 ? 1.897 -13.473 3.578 1.00 48.38 83 VAL A CA 1
ATOM 660 C C . VAL A 1 83 ? 0.856 -14.555 3.334 1.00 48.38 83 VAL A C 1
ATOM 662 O O . VAL A 1 83 ? 0.123 -14.522 2.346 1.00 48.38 83 VAL A O 1
ATOM 665 N N . ARG A 1 84 ? 0.874 -15.595 4.168 1.00 39.00 84 ARG A N 1
ATOM 666 C CA . ARG A 1 84 ? -0.138 -16.643 4.138 1.00 39.00 84 ARG A CA 1
ATOM 667 C C . ARG A 1 84 ? -1.371 -16.041 4.800 1.00 39.00 84 ARG A C 1
ATOM 669 O O . ARG A 1 84 ? -1.379 -15.885 6.014 1.00 39.00 84 ARG A O 1
ATOM 676 N N . ALA A 1 85 ? -2.377 -15.691 4.003 1.00 41.28 85 ALA A N 1
ATOM 677 C CA . ALA A 1 85 ? -3.727 -15.468 4.503 1.00 41.28 85 ALA A CA 1
ATOM 678 C C . ALA A 1 85 ? -4.197 -16.788 5.130 1.00 41.28 85 ALA A C 1
ATOM 680 O O . ALA A 1 85 ? -4.635 -17.708 4.439 1.00 41.28 85 ALA A O 1
ATOM 681 N N . SER A 1 86 ? -3.979 -16.956 6.430 1.00 40.44 86 SER A N 1
ATOM 682 C CA . SER A 1 86 ? -4.563 -18.054 7.187 1.00 40.44 86 SER A CA 1
ATOM 683 C C . SER A 1 86 ? -5.245 -17.476 8.406 1.00 40.44 86 SER A C 1
ATOM 685 O O . SER A 1 86 ? -4.627 -17.251 9.447 1.00 40.44 86 SER A O 1
ATOM 687 N N . GLY A 1 87 ? -6.550 -17.268 8.260 1.00 43.31 87 GLY A N 1
ATOM 688 C CA . GLY A 1 87 ? -7.438 -17.253 9.401 1.00 43.31 87 GLY A CA 1
ATOM 689 C C . GLY A 1 87 ? -7.250 -18.516 10.249 1.00 43.31 87 GLY A C 1
ATOM 690 O O . GLY A 1 87 ? -7.070 -19.615 9.724 1.00 43.31 87 GLY A O 1
ATOM 691 N N . ARG A 1 88 ? -7.383 -18.305 11.560 1.00 40.84 88 ARG A N 1
ATOM 692 C CA . ARG A 1 88 ? -7.426 -19.262 12.680 1.00 40.84 88 ARG A CA 1
ATOM 693 C C . ARG A 1 88 ? -6.091 -19.798 13.204 1.00 40.84 88 ARG A C 1
ATOM 695 O O . ARG A 1 88 ? -5.315 -20.456 12.524 1.00 40.84 88 ARG A O 1
ATOM 702 N N . GLN A 1 89 ? -5.929 -19.540 14.500 1.00 48.38 89 GLN A N 1
ATOM 703 C CA . GLN A 1 89 ? -5.012 -20.177 15.437 1.00 48.38 89 GLN A CA 1
ATOM 704 C C . GLN A 1 89 ? -5.045 -21.711 15.332 1.00 48.38 89 GLN A C 1
ATOM 706 O O . GLN A 1 89 ? -6.125 -22.290 15.247 1.00 48.38 89 GLN A O 1
ATOM 711 N N . ALA A 1 90 ? -3.871 -22.333 15.431 1.00 35.97 90 ALA A N 1
ATOM 712 C CA . ALA A 1 90 ? -3.606 -23.587 16.147 1.00 35.97 90 ALA A CA 1
ATOM 713 C C . ALA A 1 90 ? -2.080 -23.789 16.096 1.00 35.97 90 ALA A C 1
ATOM 715 O O . ALA A 1 90 ? -1.503 -23.990 15.034 1.00 35.97 90 ALA A O 1
ATOM 716 N N . GLU A 1 91 ? -1.364 -23.379 17.133 1.00 39.88 91 GLU A N 1
ATOM 717 C CA . GLU A 1 91 ? -1.044 -24.182 18.317 1.00 39.88 91 GLU A CA 1
ATOM 718 C C . GLU A 1 91 ? 0.395 -24.698 18.202 1.00 39.88 91 GLU A C 1
ATOM 720 O O . GLU A 1 91 ? 0.791 -25.436 17.302 1.00 39.88 91 GLU A O 1
ATOM 725 N N . THR A 1 92 ? 1.200 -24.188 19.120 1.00 48.53 92 THR A N 1
ATOM 726 C CA . THR A 1 92 ? 2.601 -24.486 19.345 1.00 48.53 92 THR A CA 1
ATOM 727 C C . THR A 1 92 ? 2.778 -25.985 19.571 1.00 48.53 92 THR A C 1
ATOM 729 O O . THR A 1 92 ? 2.257 -26.528 20.541 1.00 48.53 92 THR A O 1
ATOM 732 N N . ARG A 1 93 ? 3.579 -26.661 18.743 1.00 37.19 93 ARG A N 1
ATOM 733 C CA . ARG A 1 93 ? 4.182 -27.933 19.154 1.00 37.19 93 ARG A CA 1
ATOM 734 C C . ARG A 1 93 ? 5.640 -27.999 18.730 1.00 37.19 93 ARG A C 1
ATOM 736 O O . ARG A 1 93 ? 5.988 -28.357 17.609 1.00 37.19 93 ARG A O 1
ATOM 743 N N . THR A 1 94 ? 6.481 -27.601 19.673 1.00 50.06 94 THR A N 1
ATOM 744 C CA . THR A 1 94 ? 7.902 -27.927 19.768 1.00 50.06 94 THR A CA 1
ATOM 745 C C . THR A 1 94 ? 8.084 -29.434 19.545 1.00 50.06 94 THR A C 1
ATOM 747 O O . THR A 1 94 ? 7.392 -30.210 20.209 1.00 50.06 94 THR A O 1
ATOM 750 N N . PRO A 1 95 ? 8.984 -29.901 18.665 1.00 43.25 95 PRO A N 1
ATOM 751 C CA . PRO A 1 95 ? 9.400 -31.288 18.719 1.00 43.25 95 PRO A CA 1
ATOM 752 C C . PRO A 1 95 ? 10.376 -31.424 19.887 1.00 43.25 95 PRO A C 1
ATOM 754 O O . PRO A 1 95 ? 11.542 -31.037 19.801 1.00 43.25 95 PRO A O 1
ATOM 757 N N . ASP A 1 96 ? 9.853 -31.939 20.994 1.00 40.12 96 ASP A N 1
ATOM 758 C CA . ASP A 1 96 ? 10.645 -32.476 22.088 1.00 40.12 96 ASP A CA 1
ATOM 759 C C . ASP A 1 96 ? 11.496 -33.624 21.532 1.00 40.12 96 ASP A C 1
ATOM 761 O O . ASP A 1 96 ? 10.987 -34.633 21.035 1.00 40.12 96 ASP A O 1
ATOM 765 N N . ARG A 1 97 ? 12.814 -33.425 21.523 1.00 43.97 97 ARG A N 1
ATOM 766 C CA . ARG A 1 97 ? 13.788 -34.427 21.098 1.00 43.97 97 ARG A CA 1
ATOM 767 C C . ARG A 1 97 ? 14.056 -35.337 22.293 1.00 43.97 97 ARG A C 1
ATOM 769 O O . ARG A 1 97 ? 15.142 -35.316 22.860 1.00 43.97 97 ARG A O 1
ATOM 776 N N . ALA A 1 98 ? 13.059 -36.137 22.650 1.00 42.09 98 ALA A N 1
ATOM 777 C CA . ALA A 1 98 ? 13.188 -37.242 23.590 1.00 42.09 98 ALA A CA 1
ATOM 778 C C . ALA A 1 98 ? 12.929 -38.565 22.855 1.00 42.09 98 ALA A C 1
ATOM 780 O O . ALA A 1 98 ? 12.076 -38.657 21.976 1.00 42.09 98 ALA A O 1
ATOM 781 N N . GLY A 1 99 ? 13.770 -39.556 23.154 1.00 39.78 99 GLY A N 1
ATOM 782 C CA . GLY A 1 99 ? 13.973 -40.765 22.365 1.00 39.78 99 GLY A CA 1
ATOM 783 C C . GLY A 1 99 ? 12.758 -41.678 22.202 1.00 39.78 99 GLY A C 1
ATOM 784 O O . GLY A 1 99 ? 11.795 -41.635 22.956 1.00 39.78 99 GLY A O 1
ATOM 785 N N . GLY A 1 100 ? 12.850 -42.568 21.215 1.00 34.31 100 GLY A N 1
ATOM 786 C CA . GLY A 1 100 ? 11.804 -43.553 20.972 1.00 34.31 100 GLY A CA 1
ATOM 787 C C . GLY A 1 100 ? 12.006 -44.334 19.686 1.00 34.31 100 GLY A C 1
ATOM 788 O O . GLY A 1 100 ? 11.288 -44.134 18.717 1.00 34.31 100 GLY A O 1
ATOM 789 N N . ARG A 1 101 ? 12.995 -45.229 19.690 1.00 43.69 101 ARG A N 1
ATOM 790 C CA . ARG A 1 101 ? 13.061 -46.409 18.819 1.00 43.69 101 ARG A CA 1
ATOM 791 C C . ARG A 1 101 ? 11.688 -47.089 18.785 1.00 43.69 101 ARG A C 1
ATOM 793 O O . ARG A 1 101 ? 11.301 -47.596 19.827 1.00 43.69 101 ARG A O 1
ATOM 800 N N . TRP A 1 102 ? 11.051 -47.204 17.619 1.00 36.62 102 TRP A N 1
ATOM 801 C CA . TRP A 1 102 ? 10.120 -48.300 17.329 1.00 36.62 102 TRP A CA 1
ATOM 802 C C . TRP A 1 102 ? 10.216 -48.731 15.866 1.00 36.62 102 TRP A C 1
ATOM 804 O O . TRP A 1 102 ? 10.232 -47.925 14.942 1.00 36.62 102 TRP A O 1
ATOM 814 N N . HIS A 1 103 ? 10.368 -50.044 15.743 1.00 34.62 103 HIS A N 1
ATOM 815 C CA . HIS A 1 103 ? 10.394 -50.873 14.549 1.00 34.62 103 HIS A CA 1
ATOM 816 C C . HIS A 1 103 ? 8.981 -51.030 13.956 1.00 34.62 103 HIS A C 1
ATOM 818 O O . HIS A 1 103 ? 8.003 -50.635 14.591 1.00 34.62 103 HIS A O 1
ATOM 824 N N . VAL A 1 104 ? 8.934 -51.789 12.852 1.00 33.91 104 VAL A N 1
ATOM 825 C CA . VAL A 1 104 ? 7.865 -52.705 12.380 1.00 33.91 104 VAL A CA 1
ATOM 826 C C . VAL A 1 104 ? 7.178 -52.224 11.087 1.00 33.91 104 VAL A C 1
ATOM 828 O O . VAL A 1 104 ? 6.871 -51.035 10.997 1.00 33.91 104 VAL A O 1
ATOM 831 N N . PRO A 1 105 ? 6.805 -53.115 10.143 1.00 47.00 105 PRO A N 1
ATOM 832 C CA . PRO A 1 105 ? 7.297 -54.466 9.815 1.00 47.00 105 PRO A CA 1
ATOM 833 C C . PRO A 1 105 ? 8.139 -54.513 8.528 1.00 47.00 105 PRO A C 1
ATOM 835 O O . PRO A 1 105 ? 7.825 -53.777 7.566 1.00 47.00 105 PRO A O 1
#

Foldseek 3Di:
DLVVLLVLCLVQPPPVLVVLSVQVLVQLLCVVVVHDDDPDDRDDLVRSLVRCVVRVSDPPVRSVVNVVCVVVSVSNPDDDDDRPPDPDDDDDDDPDPDDDDDDDD